Protein AF-A0A4W6DS57-F1 (afdb_monomer)

Sequence (97 aa):
MCPKRAVSTPPFHLPFTFIHAVLFHNNFSFSFAVLVALYEETEKPNNALDFIKLHLGAAGPEPADAEALRMELADLQQKCNLLMEENKELRNRVRCC

pLDDT: mean 70.38, std 17.28, range [37.44, 98.06]

Solvent-accessible surface area (backbone atoms only — not comparable to full-atom values): 5982 Å² total; per-residue (Å²): 141,80,87,82,78,82,80,82,78,80,82,91,70,58,70,65,57,49,52,49,48,51,52,47,50,54,51,51,54,51,54,51,52,56,55,50,57,65,68,71,50,89,74,75,63,98,51,62,66,56,58,48,42,56,74,74,52,83,74,60,73,52,72,67,56,53,48,52,53,50,52,51,50,52,55,51,52,51,52,51,54,53,51,51,51,51,52,50,51,52,52,48,56,64,69,74,106

Secondary structure (DSSP, 8-state):
--------PPP--HHHHHHHHHHHHHHHHHHHHHHHHHHH-SS--S-HHHHHHHHHS---S-HHHHHHHHHHHHHHHHHHHHHHHHHHHHHHHHH--

InterPro domains:
  IPR026060 Associate of Myc 1 [PTHR13168] (34-93)

Nearest PDB structures (foldseek):
  7sqc-assembly1_0L  TM=5.652E-01  e=4.358E-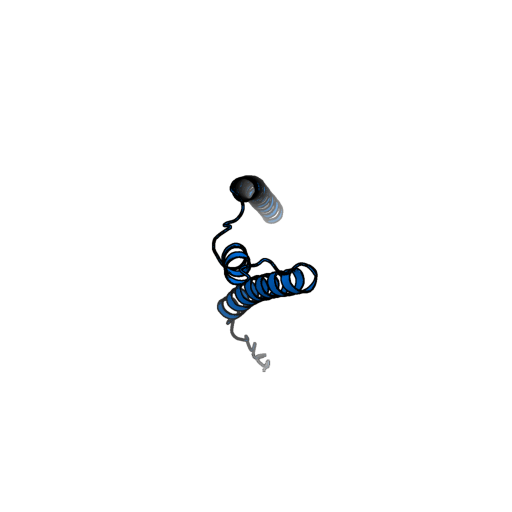01  Chlamydomonas reinhardtii

Mean predicted aligned error: 17.31 Å

Radius of gyration: 24.81 Å; Cα contacts (8 Å, |Δi|>4): 9; chains: 1; bounding box: 42×21×82 Å

Foldseek 3Di:
DDDDDDPDDDDPPPPVVVVCCVVCVVVVVLVVVLVVVCVPDPDHDPDVPVSCCVSVDDPDPPVVRVVVVVVVVVVVVVVVVVVVVVVVVVVVVVVVD

Organism: Lates calcarifer (NCBI:txid8187)

Structure (mmCIF, N/CA/C/O backbone):
data_AF-A0A4W6DS57-F1
#
_entry.id   AF-A0A4W6DS57-F1
#
loop_
_atom_site.group_PDB
_atom_site.id
_atom_site.type_symbol
_atom_site.label_atom_id
_atom_site.label_alt_id
_atom_site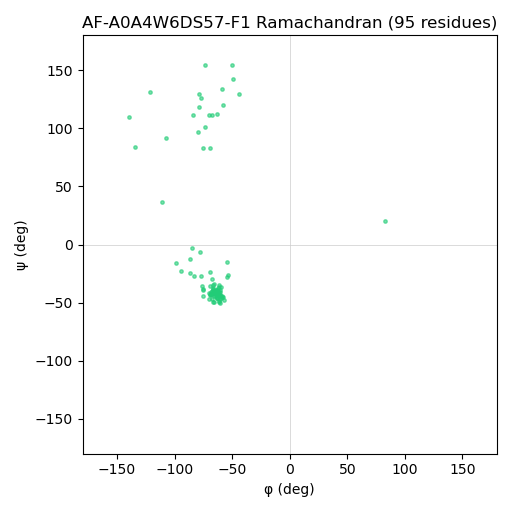.label_comp_id
_atom_site.label_asym_id
_atom_site.label_entity_id
_atom_site.label_seq_id
_atom_site.pdbx_PDB_ins_code
_atom_site.Cartn_x
_atom_site.Cartn_y
_atom_site.Cartn_z
_atom_site.occupancy
_atom_site.B_iso_or_equiv
_atom_site.auth_seq_id
_atom_site.auth_comp_id
_atom_site.auth_asym_id
_atom_site.auth_atom_id
_atom_site.pdbx_PDB_model_num
ATOM 1 N N . MET A 1 1 ? 13.541 -5.940 56.230 1.00 37.44 1 MET A N 1
ATOM 2 C CA . MET A 1 1 ? 14.407 -5.808 55.037 1.00 37.44 1 MET A CA 1
ATOM 3 C C . MET A 1 1 ? 13.770 -6.551 53.867 1.00 37.44 1 MET A C 1
ATOM 5 O O . MET A 1 1 ? 13.581 -7.749 53.981 1.00 37.44 1 MET A O 1
ATOM 9 N N . CYS A 1 2 ? 13.433 -5.870 52.769 1.00 39.66 2 CYS A N 1
ATOM 10 C CA . CYS A 1 2 ? 13.074 -6.494 51.485 1.00 39.66 2 CYS A CA 1
ATOM 11 C C . CYS A 1 2 ? 14.053 -5.969 50.421 1.00 39.66 2 CYS A C 1
ATOM 13 O O . CYS A 1 2 ? 14.263 -4.753 50.380 1.00 39.66 2 CYS A O 1
ATOM 15 N N . PRO A 1 3 ? 14.676 -6.819 49.586 1.00 53.00 3 PRO A N 1
ATOM 16 C CA . PRO A 1 3 ? 15.614 -6.349 48.577 1.00 53.00 3 PRO A CA 1
ATOM 17 C C . PRO A 1 3 ? 14.845 -5.748 47.394 1.00 53.00 3 PRO A C 1
ATOM 19 O O . PRO A 1 3 ? 13.965 -6.381 46.811 1.00 53.00 3 PRO A O 1
ATOM 22 N N . LYS A 1 4 ? 15.177 -4.503 47.038 1.00 51.25 4 LYS A N 1
ATOM 23 C CA . LYS A 1 4 ? 14.662 -3.840 45.836 1.00 51.25 4 LYS A CA 1
ATOM 24 C C . LYS A 1 4 ? 15.279 -4.513 44.607 1.00 51.25 4 LYS A C 1
ATOM 26 O O . LYS A 1 4 ? 16.479 -4.403 44.375 1.00 51.25 4 LYS A O 1
ATOM 31 N N . ARG A 1 5 ? 14.457 -5.221 43.830 1.00 46.34 5 ARG A N 1
ATOM 32 C CA . ARG A 1 5 ? 14.816 -5.773 42.518 1.00 46.34 5 ARG A CA 1
ATOM 33 C C . ARG A 1 5 ? 15.025 -4.602 41.552 1.00 46.34 5 ARG A C 1
ATOM 35 O O . ARG A 1 5 ? 14.074 -3.892 41.241 1.00 46.34 5 ARG A O 1
ATOM 42 N N . ALA A 1 6 ? 16.265 -4.379 41.124 1.00 53.44 6 ALA A N 1
ATOM 43 C CA . ALA A 1 6 ? 16.591 -3.399 40.098 1.00 53.44 6 ALA A CA 1
ATOM 44 C C . ALA A 1 6 ? 15.926 -3.813 38.777 1.00 53.44 6 ALA A C 1
ATOM 46 O O . ALA A 1 6 ? 16.270 -4.839 38.192 1.00 53.44 6 ALA A O 1
ATOM 47 N N . VAL A 1 7 ? 14.943 -3.034 38.330 1.00 53.66 7 VAL A N 1
ATOM 48 C CA . VAL A 1 7 ? 14.402 -3.126 36.973 1.00 53.66 7 VAL A CA 1
ATOM 49 C C . VAL A 1 7 ? 15.387 -2.390 36.074 1.00 53.66 7 VAL A C 1
ATOM 51 O O . VAL A 1 7 ? 15.390 -1.165 36.007 1.00 53.66 7 VAL A O 1
ATOM 54 N N . SER A 1 8 ? 16.278 -3.149 35.441 1.00 49.03 8 SER A N 1
ATOM 55 C CA . SER A 1 8 ? 17.098 -2.659 34.337 1.00 49.03 8 SER A CA 1
ATOM 56 C C . SER A 1 8 ? 16.196 -2.543 33.109 1.00 49.03 8 SER A C 1
ATOM 58 O O . SER A 1 8 ? 15.837 -3.550 32.502 1.00 49.03 8 SER A O 1
ATOM 60 N N . THR A 1 9 ? 15.756 -1.330 32.781 1.00 54.19 9 THR A N 1
ATOM 61 C CA . THR A 1 9 ? 15.116 -1.031 31.496 1.00 54.19 9 THR A CA 1
ATOM 62 C C . THR A 1 9 ? 16.203 -0.879 30.427 1.00 54.19 9 THR A C 1
ATOM 64 O O . THR A 1 9 ? 17.024 0.033 30.559 1.00 54.19 9 THR A O 1
ATOM 67 N N . PRO A 1 10 ? 16.248 -1.711 29.370 1.00 50.59 10 PRO A N 1
ATOM 68 C CA . PRO A 1 10 ? 17.116 -1.449 28.226 1.00 50.59 10 PRO A CA 1
ATOM 69 C C . PRO A 1 10 ? 16.561 -0.288 27.374 1.00 50.59 10 PRO A C 1
ATOM 71 O O . PRO A 1 10 ? 15.356 -0.019 27.405 1.00 50.59 10 PRO A O 1
ATOM 74 N N . PRO A 1 11 ? 17.418 0.431 26.627 1.00 52.41 11 PRO A N 1
ATOM 75 C CA . PRO A 1 11 ? 17.046 1.684 25.991 1.00 52.41 11 PRO A CA 1
ATOM 76 C C . PRO A 1 11 ? 16.234 1.432 24.713 1.00 52.41 11 PRO A C 1
ATOM 78 O O . PRO A 1 11 ? 16.644 0.682 23.827 1.00 52.41 11 PRO A O 1
ATOM 81 N N . PHE A 1 12 ? 15.086 2.099 24.592 1.00 51.06 12 PHE A N 1
ATOM 82 C CA . PHE A 1 12 ? 14.306 2.168 23.357 1.00 51.06 12 PHE A CA 1
ATOM 83 C C . PHE A 1 12 ? 15.058 3.002 22.301 1.00 51.06 12 PHE A C 1
ATOM 85 O O . PHE A 1 12 ? 14.782 4.181 22.115 1.00 51.06 12 PHE A O 1
ATOM 92 N N . HIS A 1 13 ? 16.001 2.382 21.588 1.00 55.59 13 HIS A N 1
ATOM 93 C CA . HIS A 1 13 ? 16.653 2.940 20.390 1.00 55.59 13 HIS A CA 1
ATOM 94 C C . HIS A 1 13 ? 16.249 2.181 19.111 1.00 55.59 13 HIS A C 1
ATOM 96 O O . HIS A 1 13 ? 17.039 1.997 18.190 1.00 55.59 13 HIS A O 1
ATOM 102 N N . LEU A 1 14 ? 14.990 1.745 19.042 1.00 55.28 14 LEU A N 1
ATOM 103 C CA . LEU A 1 14 ? 14.452 0.972 17.918 1.00 55.28 14 LEU A CA 1
ATOM 104 C C . LEU A 1 14 ? 13.900 1.763 16.705 1.00 55.28 14 LEU A C 1
ATOM 106 O O . LEU A 1 14 ? 13.697 1.113 15.681 1.00 55.28 14 LEU A O 1
ATOM 110 N N . PRO A 1 15 ? 13.654 3.097 16.702 1.00 58.59 15 PRO A N 1
ATOM 111 C CA . PRO A 1 15 ? 13.014 3.711 15.532 1.00 58.59 15 PRO A CA 1
ATOM 112 C C . PRO A 1 15 ? 13.981 3.871 14.350 1.00 58.59 15 PRO A C 1
ATOM 114 O O . PRO A 1 15 ? 13.607 3.627 13.206 1.00 58.59 15 PRO A O 1
ATOM 117 N N . PHE A 1 16 ? 15.245 4.220 14.611 1.00 54.22 16 PHE A N 1
ATOM 118 C CA . PHE A 1 16 ? 16.221 4.455 13.544 1.00 54.22 16 PHE A CA 1
ATOM 119 C C . PHE A 1 16 ? 16.723 3.162 12.900 1.00 54.22 16 PHE A C 1
ATOM 121 O O . PHE A 1 16 ? 16.863 3.109 11.682 1.00 54.22 16 PHE A O 1
ATOM 128 N N . THR A 1 17 ? 16.951 2.105 13.684 1.00 57.25 17 THR A N 1
ATOM 129 C CA . THR A 1 17 ? 17.397 0.812 13.146 1.00 57.25 17 THR A CA 1
ATOM 130 C C . THR A 1 17 ? 16.304 0.129 12.337 1.00 57.25 17 THR A C 1
ATOM 132 O O . THR A 1 17 ? 16.613 -0.470 11.315 1.00 57.25 17 THR A O 1
ATOM 135 N N . PHE A 1 18 ? 15.035 0.264 12.734 1.00 65.44 18 PHE A N 1
ATOM 136 C CA . PHE A 1 18 ? 13.912 -0.311 11.998 1.00 65.44 18 PHE A CA 1
ATOM 137 C C . PHE A 1 18 ? 13.674 0.399 10.663 1.00 65.44 18 PHE A C 1
ATOM 139 O O . PHE A 1 18 ? 13.582 -0.261 9.635 1.00 65.44 18 PHE A O 1
ATOM 146 N N . ILE A 1 19 ? 13.655 1.737 10.646 1.00 63.84 19 ILE A N 1
ATOM 147 C CA . ILE A 1 19 ? 13.498 2.500 9.398 1.00 63.84 19 ILE A CA 1
ATOM 148 C C . ILE A 1 19 ? 14.678 2.238 8.459 1.00 63.84 19 ILE A C 1
ATOM 150 O O . ILE A 1 19 ? 14.471 1.998 7.273 1.00 63.84 19 ILE A O 1
ATOM 154 N N . HIS A 1 20 ? 15.909 2.219 8.977 1.00 61.81 20 HIS A N 1
ATOM 155 C CA . HIS A 1 20 ? 17.083 1.919 8.163 1.00 61.81 20 HIS A CA 1
ATOM 156 C C . HIS A 1 20 ? 17.074 0.467 7.666 1.00 61.81 20 HIS A C 1
ATOM 158 O O . HIS A 1 20 ? 17.406 0.233 6.513 1.00 61.81 20 HIS A O 1
ATOM 164 N N . ALA A 1 21 ? 16.624 -0.498 8.474 1.00 64.50 21 ALA A N 1
ATOM 165 C CA . ALA A 1 21 ? 16.470 -1.889 8.052 1.00 64.50 21 ALA A CA 1
ATOM 166 C C . ALA A 1 21 ? 15.386 -2.052 6.981 1.00 64.50 21 ALA A C 1
ATOM 168 O O . ALA A 1 21 ? 15.609 -2.768 6.015 1.00 64.50 21 ALA A O 1
ATOM 169 N N . VAL A 1 22 ? 14.247 -1.365 7.099 1.00 60.94 22 VAL A N 1
ATOM 170 C CA . VAL A 1 22 ? 13.177 -1.389 6.091 1.00 60.94 22 VAL A CA 1
ATOM 171 C C . VAL A 1 22 ? 13.643 -0.711 4.805 1.00 60.94 22 VAL A C 1
ATOM 173 O O . VAL A 1 22 ? 13.487 -1.286 3.733 1.00 60.94 22 VAL A O 1
ATOM 176 N N . LEU A 1 23 ? 14.267 0.467 4.879 1.00 60.03 23 LEU A N 1
ATOM 177 C CA . LEU A 1 23 ? 14.801 1.156 3.700 1.00 60.03 23 LEU A CA 1
ATOM 178 C C . LEU A 1 23 ? 15.922 0.358 3.032 1.00 60.03 23 LEU A C 1
ATOM 180 O O . LEU A 1 23 ? 15.935 0.269 1.807 1.00 60.03 23 LEU A O 1
ATOM 184 N N . PHE A 1 24 ? 16.818 -0.248 3.815 1.00 62.75 24 PHE A N 1
ATOM 185 C CA . PHE A 1 24 ? 17.902 -1.086 3.314 1.00 62.75 24 PHE A CA 1
ATOM 186 C C . PHE A 1 24 ? 17.369 -2.387 2.725 1.00 62.75 24 PHE A C 1
ATOM 188 O O . PHE A 1 24 ? 17.795 -2.756 1.646 1.00 62.75 24 PHE A O 1
ATOM 195 N N . HIS A 1 25 ? 16.403 -3.053 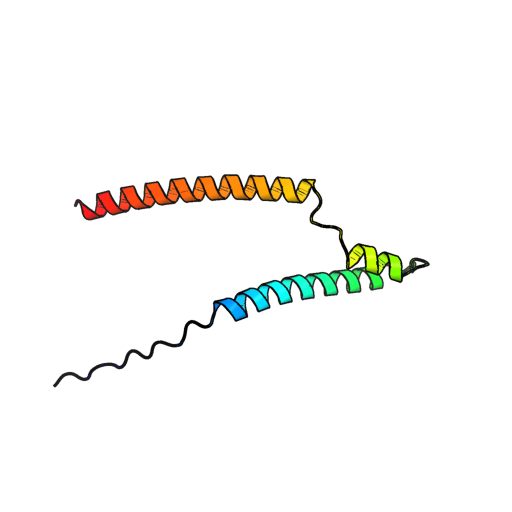3.357 1.00 63.38 25 HIS A N 1
ATOM 196 C CA . HIS A 1 25 ? 15.798 -4.278 2.832 1.00 63.38 25 HIS A CA 1
ATOM 197 C C . HIS A 1 25 ? 15.023 -4.013 1.535 1.00 63.38 25 HIS A C 1
ATOM 199 O O . HIS A 1 25 ? 15.173 -4.760 0.574 1.00 63.38 25 HIS A O 1
ATOM 205 N N . ASN A 1 26 ? 14.268 -2.911 1.463 1.00 59.62 26 ASN A N 1
ATOM 206 C CA . ASN A 1 26 ? 13.565 -2.515 0.241 1.00 59.62 26 ASN A CA 1
ATOM 207 C C . ASN A 1 26 ? 14.542 -2.089 -0.872 1.00 59.62 26 ASN A C 1
ATOM 209 O O . ASN A 1 26 ? 14.389 -2.534 -2.004 1.00 59.62 26 ASN A O 1
ATOM 213 N N . ASN A 1 27 ? 15.589 -1.308 -0.568 1.00 60.19 27 ASN A N 1
ATOM 214 C CA . ASN A 1 27 ? 16.615 -0.941 -1.559 1.00 60.19 27 ASN A CA 1
ATOM 215 C C . ASN A 1 27 ? 17.466 -2.136 -2.006 1.00 60.19 27 ASN A C 1
ATOM 217 O O . ASN A 1 27 ? 17.803 -2.254 -3.182 1.00 60.19 27 ASN A O 1
ATOM 221 N N . PHE A 1 28 ? 17.831 -3.018 -1.078 1.00 66.06 28 PHE A N 1
ATOM 222 C CA . PHE A 1 28 ? 18.658 -4.190 -1.346 1.00 66.06 28 PHE A CA 1
ATOM 223 C C . PHE A 1 28 ? 17.892 -5.220 -2.176 1.00 66.06 28 P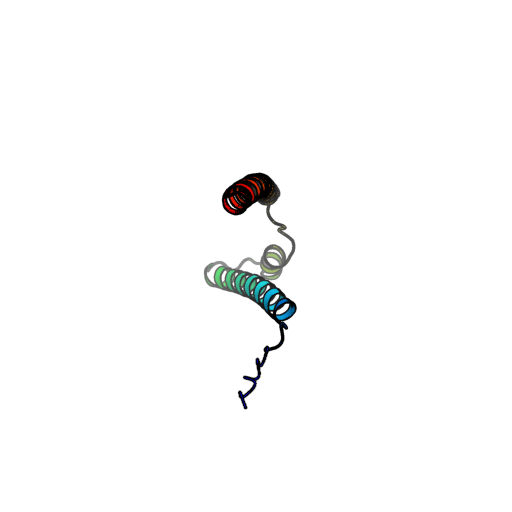HE A C 1
ATOM 225 O O . PHE A 1 28 ? 18.424 -5.718 -3.164 1.00 66.06 28 PHE A O 1
ATOM 232 N N . SER A 1 29 ? 16.623 -5.473 -1.839 1.00 64.88 29 SER A N 1
ATOM 233 C CA . SER A 1 29 ? 15.747 -6.348 -2.624 1.00 64.88 29 SER A CA 1
ATOM 234 C C . SER A 1 29 ? 15.509 -5.801 -4.034 1.00 64.88 29 SER A C 1
ATOM 236 O O . SER A 1 29 ? 15.501 -6.571 -4.991 1.00 64.88 29 SER A O 1
ATOM 238 N N . PHE A 1 30 ? 15.355 -4.482 -4.176 1.00 63.03 30 PHE A N 1
ATOM 239 C CA . PHE A 1 30 ? 15.170 -3.829 -5.471 1.00 63.03 30 PHE A CA 1
ATOM 240 C C . PHE A 1 30 ? 16.424 -3.928 -6.351 1.00 63.03 30 PHE A C 1
ATOM 242 O O . PHE A 1 30 ? 16.352 -4.387 -7.486 1.00 63.03 30 PHE A O 1
ATOM 249 N N . SER A 1 31 ? 17.596 -3.590 -5.805 1.00 64.19 31 SER A N 1
ATOM 250 C CA . SER A 1 31 ? 18.878 -3.689 -6.516 1.00 64.19 31 SER A CA 1
ATOM 251 C C . SER A 1 31 ? 19.198 -5.126 -6.953 1.00 64.19 31 SER A C 1
ATOM 253 O O . SER A 1 31 ? 19.639 -5.358 -8.080 1.00 64.19 31 SER A O 1
ATOM 255 N N . PHE A 1 32 ? 18.919 -6.108 -6.090 1.00 67.88 32 PHE A N 1
ATOM 256 C CA . PHE A 1 32 ? 19.148 -7.521 -6.388 1.00 67.88 32 PHE A CA 1
ATOM 257 C C . PHE A 1 32 ? 18.282 -8.023 -7.553 1.00 67.88 32 PHE A C 1
ATOM 259 O O . PHE A 1 32 ? 18.798 -8.691 -8.446 1.00 67.88 32 PHE A O 1
ATOM 266 N N . ALA A 1 33 ? 16.998 -7.652 -7.596 1.00 66.00 33 ALA A N 1
ATOM 267 C CA . ALA A 1 33 ? 16.096 -8.035 -8.684 1.00 66.00 33 ALA A CA 1
ATOM 268 C C . ALA A 1 33 ? 16.541 -7.475 -10.049 1.00 66.00 33 ALA A C 1
ATOM 270 O O . ALA A 1 33 ? 16.517 -8.191 -11.048 1.00 66.00 33 ALA A O 1
ATOM 271 N N . VAL A 1 34 ? 17.023 -6.226 -10.086 1.00 63.97 34 VAL A N 1
ATOM 272 C CA . VAL A 1 34 ? 17.543 -5.591 -11.313 1.00 63.97 34 VAL A CA 1
ATOM 273 C C . VAL A 1 34 ? 18.793 -6.304 -11.836 1.00 63.97 34 VAL A C 1
ATOM 275 O O . VAL A 1 34 ? 18.949 -6.483 -13.043 1.00 63.97 34 VAL A O 1
ATOM 278 N N . LEU A 1 35 ? 19.677 -6.747 -10.938 1.00 66.25 35 LEU A N 1
ATOM 279 C CA . LEU A 1 35 ? 20.858 -7.5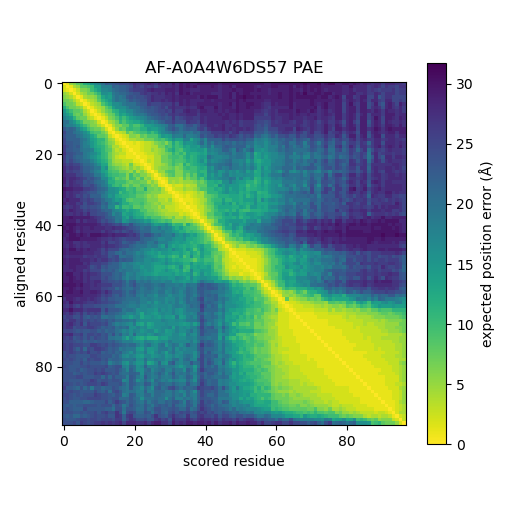32 -11.302 1.00 66.25 35 LEU A CA 1
ATOM 280 C C . LEU A 1 35 ? 20.490 -8.916 -11.846 1.00 66.25 35 LEU A C 1
ATOM 282 O O . LEU A 1 35 ? 21.082 -9.337 -12.834 1.00 66.25 35 LEU A O 1
ATOM 286 N N . VAL A 1 36 ? 19.520 -9.607 -11.244 1.00 65.06 36 VAL A N 1
ATOM 287 C CA . VAL A 1 36 ? 19.063 -10.924 -11.724 1.00 65.06 36 VAL A CA 1
ATOM 288 C C . VAL A 1 36 ? 18.451 -10.815 -13.126 1.00 65.06 36 VAL A C 1
ATOM 290 O O . VAL A 1 36 ? 18.853 -11.563 -14.014 1.00 65.06 36 VAL A O 1
ATOM 293 N N . ALA A 1 37 ? 17.589 -9.823 -13.371 1.00 60.47 37 ALA A N 1
ATOM 294 C CA . ALA A 1 37 ? 16.972 -9.598 -14.682 1.00 60.47 37 ALA A CA 1
ATOM 295 C C . ALA A 1 37 ? 18.003 -9.337 -15.802 1.00 60.47 37 ALA A C 1
ATOM 297 O O . ALA A 1 37 ? 17.850 -9.823 -16.919 1.00 60.47 37 ALA A O 1
ATOM 298 N N . LEU A 1 38 ? 19.098 -8.631 -15.492 1.00 59.03 38 LEU A N 1
ATOM 299 C CA . LEU A 1 38 ? 20.201 -8.386 -16.431 1.00 59.03 38 LEU A CA 1
ATOM 300 C C . LEU A 1 38 ? 21.031 -9.633 -16.767 1.00 59.03 38 LEU A C 1
ATOM 302 O O . LEU A 1 38 ? 21.713 -9.642 -17.791 1.00 59.03 38 LEU A O 1
ATOM 306 N N . TYR A 1 39 ? 21.033 -10.643 -15.894 1.00 57.97 39 TYR A N 1
ATOM 307 C CA . TYR A 1 39 ? 21.777 -11.886 -16.102 1.00 57.97 39 TYR A CA 1
ATOM 308 C C . TYR A 1 39 ? 20.923 -12.998 -16.731 1.00 57.97 39 TYR A C 1
ATOM 310 O O . TYR A 1 39 ? 21.493 -13.897 -17.348 1.00 57.97 39 TYR A O 1
ATOM 318 N N . GLU A 1 40 ? 19.592 -12.950 -16.605 1.00 62.25 40 GLU A N 1
ATOM 319 C CA . GLU A 1 40 ? 18.684 -13.954 -17.183 1.00 62.25 40 GLU A CA 1
ATOM 320 C C . GLU A 1 40 ? 18.351 -13.705 -18.670 1.00 62.25 40 GLU A C 1
ATOM 322 O O . GLU A 1 40 ? 18.135 -14.667 -19.411 1.00 62.25 40 GLU A O 1
ATOM 327 N N . GLU A 1 41 ? 18.388 -12.460 -19.163 1.00 47.69 41 GLU A N 1
ATOM 328 C CA . GLU A 1 41 ? 18.193 -12.162 -20.592 1.00 47.69 41 GLU A CA 1
ATOM 329 C C . GLU A 1 41 ? 19.496 -12.317 -21.403 1.00 47.69 41 GLU A C 1
ATOM 331 O O . GLU A 1 41 ? 20.444 -11.542 -21.284 1.00 47.69 41 GLU A O 1
ATOM 336 N N . THR A 1 42 ? 19.551 -13.332 -22.272 1.00 50.41 42 THR A N 1
ATOM 337 C CA . THR A 1 42 ? 20.745 -13.694 -23.066 1.00 50.41 42 THR A CA 1
ATOM 338 C C . THR A 1 42 ? 20.980 -12.792 -24.295 1.00 50.41 42 THR A C 1
ATOM 340 O O . THR A 1 42 ? 22.025 -12.892 -24.936 1.00 50.41 42 THR A O 1
ATOM 343 N N . GLU A 1 43 ? 20.049 -11.884 -24.611 1.00 50.41 43 GLU A N 1
ATOM 344 C CA . GLU A 1 43 ? 20.152 -10.866 -25.671 1.00 50.41 43 GLU A CA 1
ATOM 345 C C . GLU A 1 43 ? 20.352 -9.488 -25.024 1.00 50.41 43 GLU A C 1
ATOM 347 O O . GLU A 1 43 ? 19.413 -8.789 -24.653 1.00 50.41 43 GLU A O 1
ATOM 352 N N . LYS A 1 44 ? 21.617 -9.107 -24.844 1.00 56.16 44 LYS A N 1
ATOM 353 C CA . LYS A 1 44 ? 22.015 -7.859 -24.187 1.00 56.16 44 LYS A CA 1
ATOM 354 C C . LYS A 1 44 ? 21.405 -6.647 -24.920 1.00 56.16 44 LYS A C 1
ATOM 356 O O . LYS A 1 44 ? 21.754 -6.435 -26.085 1.00 56.16 44 LYS A O 1
ATOM 361 N N . PRO A 1 45 ? 20.579 -5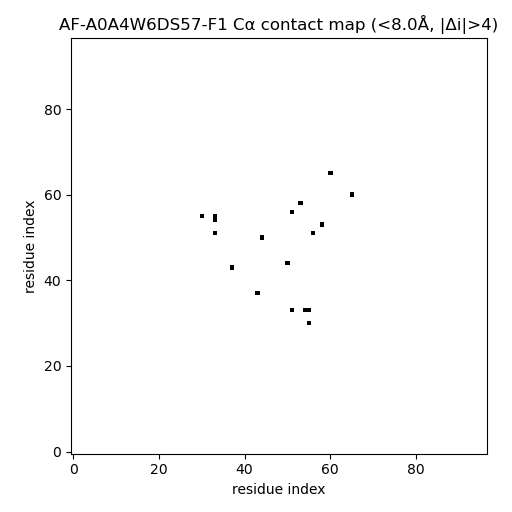.796 -24.278 1.00 54.50 45 PRO A N 1
ATOM 362 C CA . PRO A 1 45 ? 20.101 -4.578 -24.921 1.00 54.50 45 PRO A CA 1
ATOM 363 C C . PRO A 1 45 ? 21.306 -3.716 -25.324 1.00 54.50 45 PRO A C 1
ATOM 365 O O . PRO A 1 45 ? 22.227 -3.509 -24.529 1.00 54.50 45 PRO A O 1
ATOM 368 N N . ASN A 1 46 ? 21.302 -3.202 -26.561 1.00 59.31 46 ASN A N 1
ATOM 369 C CA . ASN A 1 46 ? 22.405 -2.420 -27.149 1.00 59.31 46 ASN A CA 1
ATOM 370 C C . ASN A 1 46 ? 22.838 -1.206 -26.297 1.00 59.31 46 ASN A C 1
ATOM 372 O O . ASN A 1 46 ? 23.925 -0.670 -26.502 1.00 59.31 46 ASN A O 1
ATOM 376 N N . ASN A 1 47 ? 22.022 -0.791 -25.320 1.00 65.44 47 ASN A N 1
ATOM 377 C CA . ASN A 1 47 ? 22.366 0.229 -24.340 1.00 65.44 47 ASN A CA 1
ATOM 378 C C . ASN A 1 47 ? 21.970 -0.196 -22.912 1.00 65.44 47 ASN A C 1
ATOM 380 O O . ASN A 1 47 ? 20.916 0.177 -22.399 1.00 65.44 47 ASN A O 1
ATOM 384 N N . ALA A 1 48 ? 22.837 -0.965 -22.244 1.00 68.81 48 ALA A N 1
ATOM 385 C CA . ALA A 1 48 ? 22.655 -1.400 -20.851 1.00 68.81 48 ALA A CA 1
ATOM 386 C C . ALA A 1 48 ? 22.389 -0.234 -19.876 1.00 68.81 48 ALA A C 1
ATOM 388 O O . ALA A 1 48 ? 21.732 -0.409 -18.853 1.00 68.81 48 ALA A O 1
ATOM 389 N N . LEU A 1 49 ? 22.862 0.972 -20.207 1.00 67.50 49 LEU A N 1
ATOM 390 C CA . LEU A 1 49 ? 22.647 2.164 -19.398 1.00 67.50 49 LEU A CA 1
ATOM 391 C C . LEU A 1 49 ? 21.172 2.595 -19.367 1.00 67.50 49 LEU A C 1
ATOM 393 O O . LEU A 1 49 ? 20.714 3.077 -18.335 1.00 67.50 49 LEU A O 1
ATOM 397 N N . ASP A 1 50 ? 20.425 2.416 -20.457 1.00 68.56 50 ASP A N 1
ATOM 398 C CA . ASP A 1 50 ? 19.008 2.799 -20.515 1.00 68.56 50 ASP A CA 1
ATOM 399 C C . ASP A 1 50 ? 18.127 1.798 -19.762 1.00 68.56 50 ASP A C 1
ATOM 401 O O . ASP A 1 50 ? 17.211 2.205 -19.049 1.00 68.56 50 ASP A O 1
ATOM 405 N N . PHE A 1 51 ? 18.472 0.508 -19.819 1.00 67.31 51 PHE A N 1
ATOM 406 C CA . PHE A 1 51 ? 17.833 -0.523 -18.998 1.00 67.31 51 PHE A CA 1
ATOM 407 C C . PHE A 1 51 ? 18.024 -0.237 -17.506 1.00 67.31 51 PHE A C 1
ATOM 409 O O . PHE A 1 51 ? 17.065 -0.240 -16.736 1.00 67.31 51 PHE A O 1
ATOM 416 N N . ILE A 1 52 ? 19.260 0.080 -17.111 1.00 69.94 52 ILE A N 1
ATOM 417 C CA . ILE A 1 52 ? 19.605 0.447 -15.737 1.00 69.94 52 ILE A CA 1
ATOM 418 C C . ILE A 1 52 ? 18.895 1.744 -15.324 1.00 69.94 52 ILE A C 1
ATOM 420 O O . ILE A 1 52 ? 18.421 1.827 -14.201 1.00 69.94 52 ILE A O 1
ATOM 424 N N . LYS A 1 53 ? 18.759 2.747 -16.200 1.00 66.19 53 LYS A N 1
ATOM 425 C CA . LYS A 1 53 ? 18.016 3.983 -15.885 1.00 66.19 53 LYS A CA 1
ATOM 426 C C . LYS A 1 53 ? 16.528 3.732 -15.661 1.00 66.19 53 LYS A C 1
ATOM 428 O O . LYS A 1 53 ? 15.994 4.260 -14.695 1.00 66.19 53 LYS A O 1
ATOM 433 N N . LEU A 1 54 ? 15.887 2.926 -16.509 1.00 66.06 54 LEU A N 1
ATOM 434 C CA . LEU A 1 54 ? 14.474 2.563 -16.362 1.00 66.06 54 LEU A CA 1
ATOM 435 C C . LEU A 1 54 ? 14.226 1.820 -15.041 1.00 66.06 54 LEU A C 1
ATOM 437 O O . LEU A 1 54 ? 13.251 2.089 -14.346 1.00 66.06 54 LEU A O 1
ATOM 441 N N . HIS A 1 55 ? 15.143 0.921 -14.682 1.00 65.94 55 HIS A N 1
ATOM 442 C CA . HIS A 1 55 ? 15.014 0.077 -13.500 1.00 65.94 55 HIS A CA 1
ATOM 443 C C . HIS A 1 55 ? 15.537 0.719 -12.211 1.00 65.94 55 HIS A C 1
ATOM 445 O O . HIS A 1 55 ? 15.085 0.336 -11.146 1.00 65.94 55 HIS A O 1
ATOM 451 N N . LEU A 1 56 ? 16.468 1.677 -12.258 1.00 66.31 56 LEU A N 1
ATOM 452 C CA . LEU A 1 56 ? 16.993 2.367 -11.067 1.00 66.31 56 LEU A CA 1
ATOM 453 C 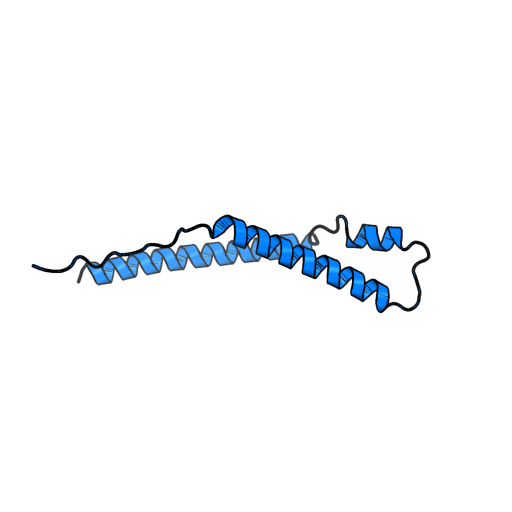C . LEU A 1 56 ? 16.350 3.740 -10.823 1.00 66.31 56 LEU A C 1
ATOM 455 O O . LEU A 1 56 ? 16.502 4.290 -9.733 1.00 66.31 56 LEU A O 1
ATOM 459 N N . GLY A 1 57 ? 15.658 4.318 -11.809 1.00 59.97 57 GLY A N 1
ATOM 460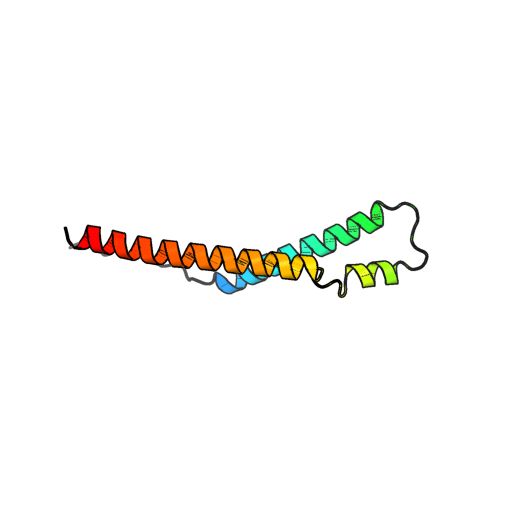 C CA . GLY A 1 57 ? 15.109 5.666 -11.730 1.00 59.97 57 GLY A CA 1
ATOM 461 C C . GLY A 1 57 ? 13.715 5.791 -12.340 1.00 59.97 57 GLY A C 1
ATOM 462 O O . GLY A 1 57 ? 13.563 5.872 -13.551 1.00 59.97 57 GLY A O 1
ATOM 463 N N . ALA A 1 58 ? 12.721 5.983 -11.472 1.00 53.47 58 ALA A N 1
ATOM 464 C CA . ALA A 1 58 ? 11.484 6.709 -11.772 1.00 53.47 58 ALA A CA 1
ATOM 465 C C . ALA A 1 58 ? 10.326 5.994 -12.489 1.00 53.47 58 ALA A C 1
ATOM 467 O O . ALA A 1 58 ? 9.396 6.676 -12.919 1.00 53.47 58 ALA A O 1
ATOM 468 N N . ALA A 1 59 ? 10.248 4.665 -12.480 1.00 56.78 59 ALA A N 1
ATOM 469 C CA . ALA A 1 59 ? 8.919 4.072 -12.358 1.00 56.78 59 ALA A CA 1
ATOM 470 C C . ALA A 1 59 ? 8.499 4.241 -10.889 1.00 56.78 59 ALA A C 1
ATOM 472 O O . ALA A 1 59 ? 8.720 3.365 -10.055 1.00 56.78 59 ALA A O 1
ATOM 473 N N . GLY A 1 60 ? 7.971 5.420 -10.526 1.00 57.19 60 GLY A N 1
ATOM 474 C CA . GLY A 1 60 ? 7.138 5.497 -9.322 1.00 57.19 60 GLY A CA 1
ATOM 475 C C . GLY A 1 60 ? 6.071 4.396 -9.397 1.00 57.19 60 GLY A C 1
ATOM 476 O O . GLY A 1 60 ? 5.771 3.967 -10.515 1.00 57.19 60 GLY A O 1
ATOM 477 N N . PRO A 1 61 ? 5.528 3.910 -8.260 1.00 60.12 61 PRO A N 1
ATOM 478 C CA . PRO A 1 61 ? 4.466 2.903 -8.296 1.00 60.12 61 PRO A CA 1
ATOM 479 C C . PRO A 1 61 ? 3.450 3.309 -9.359 1.00 60.12 61 PRO A C 1
ATOM 481 O O . PRO A 1 61 ? 3.077 4.490 -9.399 1.00 60.12 61 PRO A O 1
ATOM 484 N N . GLU A 1 62 ? 3.104 2.381 -10.263 1.00 67.94 62 GLU A N 1
ATOM 485 C CA . GLU A 1 62 ? 2.229 2.708 -11.384 1.00 67.94 62 GLU A CA 1
ATOM 486 C C . GLU A 1 62 ? 1.002 3.444 -10.838 1.00 67.94 62 GLU A C 1
ATOM 488 O O . GLU A 1 62 ? 0.525 3.125 -9.746 1.00 67.94 62 GLU A O 1
ATOM 493 N N . PRO A 1 63 ? 0.474 4.458 -11.539 1.00 73.94 63 PRO A N 1
ATOM 494 C CA . PRO A 1 63 ? -0.638 5.249 -11.020 1.00 73.94 63 PRO A CA 1
ATOM 495 C C . PRO A 1 63 ? -1.840 4.378 -10.610 1.00 73.94 63 PRO A C 1
ATOM 497 O O . PRO A 1 63 ? -2.561 4.740 -9.680 1.00 73.94 63 PRO A O 1
ATOM 500 N N . ALA A 1 64 ? -2.011 3.214 -11.250 1.00 73.12 64 ALA A N 1
ATOM 501 C CA . ALA A 1 64 ? -2.974 2.187 -10.864 1.00 73.12 64 ALA A CA 1
ATOM 502 C C . ALA A 1 64 ? -2.656 1.552 -9.497 1.00 73.12 64 ALA A C 1
ATOM 504 O O . ALA A 1 64 ? -3.526 1.518 -8.628 1.00 73.12 64 ALA A O 1
ATOM 505 N N . ASP A 1 65 ? -1.412 1.128 -9.270 1.00 79.06 65 ASP A N 1
ATOM 506 C CA . ASP A 1 65 ? -0.958 0.558 -7.996 1.00 79.06 65 ASP A CA 1
ATOM 507 C C . ASP A 1 65 ? -1.042 1.587 -6.862 1.00 79.06 65 ASP A C 1
ATOM 509 O O . ASP A 1 65 ? -1.480 1.285 -5.753 1.00 79.06 65 ASP A O 1
ATOM 513 N N . ALA A 1 66 ? -0.679 2.841 -7.140 1.00 83.25 66 ALA A N 1
ATOM 514 C CA . ALA A 1 66 ? -0.760 3.929 -6.172 1.00 83.25 66 ALA A CA 1
ATOM 515 C C . ALA A 1 66 ? -2.210 4.298 -5.799 1.00 83.25 66 ALA A C 1
ATOM 517 O O . ALA A 1 66 ? -2.460 4.780 -4.692 1.00 83.25 66 ALA A O 1
ATOM 518 N N . GLU A 1 67 ? -3.177 4.122 -6.702 1.00 87.44 67 GLU A N 1
ATOM 519 C CA . GLU A 1 67 ? -4.606 4.268 -6.390 1.00 87.44 67 GLU A CA 1
ATOM 520 C C . GLU A 1 67 ? -5.132 3.060 -5.607 1.00 87.44 67 GLU A C 1
ATOM 522 O O . GLU A 1 67 ? -5.786 3.245 -4.580 1.00 87.44 67 GLU A O 1
ATOM 527 N N . ALA A 1 68 ? -4.779 1.837 -6.014 1.00 91.12 68 ALA A N 1
ATOM 528 C CA . ALA A 1 68 ? -5.162 0.618 -5.303 1.00 91.12 68 ALA A CA 1
ATOM 529 C C . ALA A 1 68 ? -4.694 0.645 -3.838 1.00 91.12 68 ALA A C 1
ATOM 531 O O . ALA A 1 68 ? -5.496 0.469 -2.920 1.00 91.12 68 ALA A O 1
ATOM 532 N N . LEU A 1 69 ? -3.426 0.999 -3.603 1.00 91.31 69 LEU A N 1
ATOM 533 C CA . LEU A 1 69 ? -2.867 1.142 -2.257 1.00 91.31 69 LEU A CA 1
ATOM 534 C C . LEU A 1 69 ? -3.567 2.233 -1.436 1.00 91.31 69 LEU A C 1
ATOM 536 O O . LEU A 1 69 ? -3.726 2.082 -0.225 1.00 91.31 69 LEU A O 1
ATOM 540 N N . ARG A 1 70 ? -4.005 3.333 -2.066 1.00 93.81 70 ARG A N 1
ATOM 541 C CA . ARG A 1 70 ? -4.770 4.389 -1.380 1.00 93.81 70 ARG A CA 1
ATOM 542 C C . ARG A 1 70 ? -6.157 3.908 -0.962 1.00 93.81 70 ARG A C 1
ATOM 544 O O . ARG A 1 70 ? -6.579 4.222 0.151 1.00 93.81 70 ARG A O 1
ATOM 551 N N . MET A 1 71 ? -6.840 3.139 -1.809 1.00 95.19 71 MET A N 1
ATOM 552 C CA . MET A 1 71 ? -8.125 2.527 -1.461 1.00 95.19 71 MET A CA 1
ATOM 553 C C . MET A 1 71 ? -7.986 1.531 -0.309 1.00 95.19 71 MET A C 1
ATOM 555 O O . MET A 1 71 ? -8.762 1.591 0.644 1.00 95.19 71 MET A O 1
ATOM 559 N N . GLU A 1 72 ? -6.982 0.655 -0.360 1.00 95.94 72 GLU A N 1
ATOM 560 C CA . GLU A 1 72 ? -6.709 -0.302 0.715 1.00 95.94 72 GLU A CA 1
ATOM 561 C C . GLU A 1 72 ? -6.388 0.402 2.033 1.00 95.94 72 GLU A C 1
ATOM 563 O O . GLU A 1 72 ? -6.931 0.036 3.075 1.00 95.94 72 GLU A O 1
ATOM 568 N N . LEU A 1 73 ? -5.563 1.456 1.996 1.00 95.56 73 LEU A N 1
ATOM 569 C CA . LEU A 1 73 ? -5.274 2.266 3.178 1.00 95.56 73 LEU A CA 1
ATOM 570 C C . LEU A 1 73 ? -6.544 2.870 3.778 1.00 95.56 73 LEU A C 1
ATOM 572 O O . LEU A 1 73 ? -6.723 2.816 4.995 1.00 95.56 73 LEU A O 1
ATOM 576 N N . ALA A 1 74 ? -7.426 3.425 2.944 1.00 96.62 74 ALA A N 1
ATOM 577 C CA . ALA A 1 74 ? -8.673 4.026 3.402 1.00 96.62 74 ALA A CA 1
ATOM 578 C C . ALA A 1 74 ? -9.603 2.993 4.063 1.00 96.62 74 ALA A C 1
ATOM 580 O O . ALA A 1 74 ? -10.109 3.236 5.161 1.00 96.62 74 ALA A O 1
ATOM 581 N N . ASP A 1 75 ? -9.781 1.825 3.439 1.00 97.06 75 ASP A N 1
ATOM 582 C CA . ASP A 1 75 ? -10.591 0.727 3.983 1.00 97.06 75 ASP A CA 1
ATOM 583 C C . ASP A 1 75 ? -10.017 0.208 5.312 1.00 97.06 75 ASP A C 1
ATOM 585 O O . ASP A 1 75 ? -10.735 0.047 6.306 1.00 97.06 75 ASP A O 1
ATOM 589 N N . LEU A 1 76 ? -8.698 0.015 5.380 1.00 97.44 76 LEU A N 1
ATOM 590 C CA . LEU A 1 76 ? -8.037 -0.468 6.588 1.00 97.44 76 LEU A CA 1
ATOM 591 C C . LEU A 1 76 ? -8.120 0.553 7.728 1.00 97.44 76 LEU A C 1
ATOM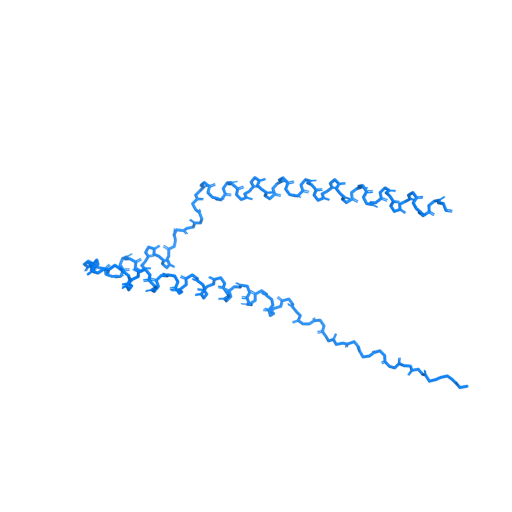 593 O O . LEU A 1 76 ? -8.364 0.187 8.879 1.00 97.44 76 LEU A O 1
ATOM 597 N N . GLN A 1 77 ? -7.981 1.842 7.417 1.00 97.81 77 GLN A N 1
ATOM 598 C CA . GLN A 1 77 ? -8.106 2.920 8.391 1.00 97.81 77 GLN A CA 1
ATOM 599 C C . GLN A 1 77 ? -9.540 3.029 8.929 1.00 97.81 77 GLN A C 1
ATOM 601 O O . GLN A 1 77 ? -9.733 3.205 10.135 1.00 97.81 77 GLN A O 1
ATOM 606 N N . GLN A 1 78 ? -10.550 2.837 8.076 1.00 98.06 78 GLN A N 1
ATOM 607 C CA . GLN A 1 78 ? -11.944 2.744 8.507 1.00 98.06 78 GLN A CA 1
ATOM 608 C C . GLN A 1 78 ? -12.168 1.552 9.449 1.00 98.06 78 GLN A C 1
ATOM 610 O O . GLN A 1 78 ? -12.746 1.723 10.525 1.00 98.06 78 GLN A O 1
ATOM 615 N N . LYS A 1 79 ? -11.680 0.358 9.089 1.00 98.06 79 LYS A N 1
ATOM 616 C CA . LYS A 1 79 ? -11.783 -0.849 9.928 1.00 98.06 79 LYS A CA 1
ATOM 617 C C . LYS A 1 79 ? -11.114 -0.662 11.288 1.00 98.06 79 LYS A C 1
ATOM 619 O O . LYS A 1 79 ? -11.706 -1.004 12.310 1.00 98.06 79 LYS A O 1
ATOM 624 N N . CYS A 1 80 ? -9.921 -0.071 11.317 1.00 97.25 80 CYS A N 1
ATOM 625 C CA . CYS A 1 80 ? -9.220 0.251 12.559 1.00 97.25 80 CYS A CA 1
ATOM 626 C C . CYS A 1 80 ? -10.041 1.182 13.457 1.00 97.25 80 CYS A C 1
ATOM 628 O O . CYS A 1 80 ? -10.173 0.906 14.646 1.00 97.25 80 CYS A O 1
ATOM 630 N N . ASN A 1 81 ? -10.638 2.240 12.903 1.00 97.00 81 ASN A N 1
ATOM 631 C CA . ASN A 1 81 ? -11.451 3.175 13.683 1.00 97.00 81 ASN A CA 1
ATOM 632 C C . ASN A 1 81 ? -12.682 2.499 14.304 1.00 97.00 81 ASN A C 1
ATOM 634 O O . ASN A 1 81 ? -12.975 2.721 15.479 1.00 97.00 81 ASN A O 1
ATOM 638 N N . LEU A 1 82 ? -13.374 1.645 13.541 1.00 97.31 82 LEU A N 1
ATOM 639 C CA . LEU A 1 82 ? -14.526 0.885 14.035 1.00 97.31 82 LEU A CA 1
ATOM 640 C C . LEU A 1 82 ? -14.129 -0.051 15.179 1.00 97.31 82 LEU A C 1
ATOM 642 O O . LEU A 1 82 ? -14.738 -0.018 16.247 1.00 97.31 82 LEU A O 1
ATOM 646 N N . LEU A 1 83 ? -13.063 -0.828 14.979 1.00 97.31 83 LEU A N 1
ATOM 647 C CA . LEU A 1 83 ? -12.550 -1.735 16.002 1.00 97.31 83 LEU A CA 1
ATOM 648 C C . LEU A 1 83 ? -12.082 -0.980 17.245 1.00 97.31 83 LEU A C 1
ATOM 650 O O . LEU A 1 83 ? -12.275 -1.467 18.353 1.00 97.31 83 LEU A O 1
ATOM 654 N N . MET A 1 84 ? -11.478 0.202 17.098 1.00 96.69 84 MET A N 1
ATOM 655 C CA . MET A 1 84 ? -11.058 1.021 18.237 1.00 96.69 84 MET A CA 1
ATOM 656 C C . MET A 1 84 ? -12.245 1.508 19.070 1.00 96.69 84 MET A C 1
ATOM 658 O O . MET A 1 84 ? -12.164 1.476 20.302 1.00 96.69 84 MET A O 1
ATOM 662 N N . GLU A 1 85 ? -13.338 1.930 18.431 1.00 96.81 85 GLU A N 1
ATOM 663 C CA . GLU A 1 85 ? -14.538 2.355 19.155 1.00 96.81 85 GLU A CA 1
ATOM 664 C C . GLU A 1 85 ? -15.236 1.164 19.826 1.00 96.81 85 GLU A C 1
ATOM 666 O O . GLU A 1 85 ? -15.583 1.255 21.003 1.00 96.81 85 GLU A O 1
ATOM 671 N N . GLU A 1 86 ? -15.338 0.016 19.151 1.00 96.31 86 GLU A N 1
ATOM 672 C CA . GLU A 1 86 ? -15.870 -1.213 19.754 1.00 96.31 86 GLU A CA 1
ATOM 673 C C . GLU A 1 86 ? -15.027 -1.647 20.962 1.00 96.31 86 GLU A C 1
ATOM 675 O O . GLU A 1 86 ? -15.554 -1.925 22.040 1.00 96.31 86 GLU A O 1
ATOM 680 N N . ASN A 1 87 ? -13.696 -1.643 20.835 1.00 96.00 87 ASN A N 1
ATOM 681 C CA . ASN A 1 87 ? -12.801 -2.005 21.935 1.00 96.00 87 ASN A CA 1
ATOM 682 C C . ASN A 1 87 ? -12.989 -1.069 23.135 1.00 96.00 87 ASN A C 1
ATOM 684 O O . ASN A 1 87 ? -12.965 -1.508 24.286 1.00 96.00 87 ASN A O 1
ATOM 688 N N . LYS A 1 88 ? -13.182 0.227 22.877 1.00 96.25 88 LYS A N 1
ATOM 689 C CA . LYS A 1 88 ? -13.460 1.232 23.903 1.00 96.25 88 LYS A CA 1
ATOM 690 C C . LYS A 1 88 ? -14.812 0.981 24.573 1.00 96.25 88 LYS A C 1
ATOM 692 O O . LYS A 1 88 ? -14.874 1.017 25.801 1.00 96.25 88 LYS A O 1
ATOM 697 N N . GLU A 1 89 ? -15.860 0.673 23.812 1.00 95.44 89 GLU A N 1
ATOM 698 C CA . GLU A 1 89 ? -17.175 0.320 24.357 1.00 95.44 89 GLU A CA 1
ATOM 699 C C . GLU A 1 89 ? -17.091 -0.931 25.241 1.00 95.44 89 GLU A C 1
ATOM 701 O O . GLU A 1 89 ? -17.510 -0.908 26.400 1.00 95.44 89 GLU A O 1
ATOM 706 N N . LEU A 1 90 ? -16.474 -2.003 24.743 1.00 95.06 90 LEU A N 1
ATOM 707 C CA . LEU A 1 90 ? -16.300 -3.252 25.481 1.00 95.06 90 LEU A CA 1
ATOM 708 C C . LEU A 1 90 ? -15.481 -3.044 26.760 1.00 95.06 90 LEU A C 1
ATOM 710 O O . LEU A 1 90 ? -15.868 -3.520 27.827 1.00 95.06 90 LEU A O 1
ATOM 714 N N . ARG A 1 91 ? -14.387 -2.275 26.696 1.00 93.19 91 ARG A N 1
ATOM 715 C CA . ARG A 1 91 ? -13.588 -1.908 27.877 1.00 93.19 91 ARG A CA 1
ATOM 716 C C . ARG A 1 91 ? -14.389 -1.113 28.900 1.00 93.19 91 ARG A C 1
ATOM 718 O O . ARG A 1 91 ? -14.179 -1.308 30.096 1.00 93.19 91 ARG A O 1
ATOM 725 N N . ASN A 1 92 ? -15.285 -0.234 28.456 1.00 92.38 92 ASN A N 1
ATOM 726 C CA . ASN A 1 92 ? -16.170 0.509 29.350 1.00 92.38 92 ASN A CA 1
ATOM 727 C C . ASN A 1 92 ? -17.199 -0.420 30.003 1.00 92.38 92 ASN A C 1
ATOM 729 O O . ASN A 1 92 ? -17.391 -0.349 31.212 1.00 92.38 92 ASN A O 1
ATOM 733 N N . ARG A 1 93 ? -17.793 -1.343 29.238 1.00 90.69 93 ARG A N 1
ATOM 734 C CA . ARG A 1 93 ? -18.742 -2.342 29.754 1.00 90.69 93 ARG A CA 1
ATOM 735 C C . ARG A 1 93 ? -18.106 -3.260 30.794 1.00 90.69 93 ARG A C 1
ATOM 737 O O . ARG A 1 93 ? -18.699 -3.473 31.840 1.00 90.69 93 ARG A O 1
ATOM 744 N N . VAL A 1 94 ? -16.887 -3.740 30.542 1.00 86.75 94 VAL A N 1
ATOM 745 C CA . VAL A 1 94 ? -16.126 -4.556 31.505 1.00 86.75 94 VAL A CA 1
ATOM 746 C C . VAL A 1 94 ? -15.745 -3.759 32.754 1.00 86.75 94 VAL A C 1
ATOM 748 O O . VAL A 1 94 ? -15.690 -4.327 33.832 1.00 86.75 94 VAL A O 1
ATOM 751 N N . ARG A 1 95 ? -15.476 -2.453 32.630 1.00 76.88 95 ARG A N 1
ATOM 752 C CA . ARG A 1 95 ? -15.123 -1.590 33.771 1.00 76.88 95 ARG A CA 1
ATOM 753 C C . ARG A 1 95 ? -16.330 -1.191 34.629 1.00 76.88 95 ARG A C 1
ATOM 755 O O . ARG A 1 95 ? -16.148 -0.857 35.794 1.00 76.88 95 ARG A O 1
ATOM 762 N N . CYS A 1 96 ? -17.526 -1.141 34.047 1.00 63.12 96 CYS A N 1
ATOM 763 C CA . CYS A 1 96 ? -18.758 -0.774 34.748 1.00 63.12 96 CYS A CA 1
ATOM 764 C C . CYS A 1 96 ? -19.441 -1.949 35.474 1.00 63.12 96 CYS A C 1
ATOM 766 O O . CYS A 1 96 ? -20.447 -1.715 36.144 1.00 63.12 96 CYS A O 1
ATOM 768 N N . CYS A 1 97 ? -18.916 -3.172 35.356 1.00 49.28 97 CYS A N 1
ATOM 769 C CA . CYS A 1 97 ? -19.272 -4.330 36.181 1.00 49.28 97 CYS A CA 1
ATOM 770 C C . CYS A 1 97 ? -18.197 -4.568 37.247 1.00 49.28 97 CYS A C 1
ATOM 772 O O . CYS A 1 97 ? -18.576 -5.033 38.343 1.00 49.28 97 CYS A O 1
#